Protein AF-A0A369TG97-F1 (afdb_monomer_lite)

Organism: NCBI:txid2661937

Secondary structure (DSSP, 8-state):
-GGGT-TT--HHHHHHHHHHHHHHTT--HHHHHHHHT--HHHHHHHHHHHHHHHHHHHHHHHHHHHHHT-

Foldseek 3Di:
DVVVPDPPDDPVNVLLVQLLVCLLVVHDLVVNCVVSVHDSVVSVVSNVVSVVVVVVVVVVVVVVVVVVVD

Structure (mmCIF, N/CA/C/O backbone):
data_AF-A0A369TG97-F1
#
_entry.id   AF-A0A369TG97-F1
#
loop_
_atom_site.group_PDB
_atom_site.id
_atom_site.type_symbol
_atom_site.label_atom_id
_atom_site.label_alt_id
_atom_site.label_comp_id
_atom_site.label_asym_id
_atom_site.label_entity_id
_atom_site.label_seq_id
_atom_site.pdbx_PDB_ins_code
_atom_site.Cartn_x
_atom_site.Cartn_y
_atom_site.Cartn_z
_atom_site.occupancy
_atom_site.B_iso_or_equiv
_atom_site.auth_seq_id
_atom_site.auth_comp_id
_atom_site.auth_asym_id
_atom_site.auth_atom_id
_atom_site.pdbx_PDB_model_num
ATOM 1 N N . MET A 1 1 ? 15.544 5.886 -17.782 1.00 72.31 1 MET A N 1
ATOM 2 C CA . MET A 1 1 ? 15.211 7.119 -17.038 1.00 72.31 1 MET A CA 1
ATOM 3 C C . MET A 1 1 ? 16.245 8.204 -17.307 1.00 72.31 1 MET A C 1
ATOM 5 O O . MET A 1 1 ? 15.876 9.221 -17.868 1.00 72.31 1 MET A O 1
ATOM 9 N N . ARG A 1 2 ? 17.545 7.974 -17.061 1.00 69.06 2 ARG A N 1
ATOM 10 C CA . ARG A 1 2 ? 18.606 8.964 -17.353 1.00 69.06 2 ARG A CA 1
ATOM 11 C C . ARG A 1 2 ? 18.680 9.413 -18.827 1.00 69.06 2 ARG A C 1
ATOM 13 O O . ARG A 1 2 ? 18.823 10.596 -19.080 1.00 69.06 2 ARG A O 1
ATOM 20 N N . GLN A 1 3 ? 18.491 8.493 -19.779 1.00 72.69 3 GLN A N 1
ATOM 21 C CA . GLN A 1 3 ? 18.455 8.792 -21.225 1.00 72.69 3 GLN A CA 1
ATOM 22 C C . GLN A 1 3 ? 17.214 9.569 -21.699 1.00 72.69 3 GLN A C 1
ATOM 24 O O . GLN A 1 3 ? 17.224 10.085 -22.805 1.00 72.69 3 GLN A O 1
ATOM 29 N N . ILE A 1 4 ? 16.162 9.664 -20.882 1.00 81.06 4 ILE A N 1
ATOM 30 C CA . ILE A 1 4 ? 14.925 10.398 -21.204 1.00 81.06 4 ILE A CA 1
ATOM 31 C C . ILE A 1 4 ? 14.742 11.622 -20.290 1.00 81.06 4 ILE A C 1
ATOM 33 O O . ILE A 1 4 ? 13.625 12.078 -20.091 1.00 81.06 4 ILE A O 1
ATOM 37 N N . GLY A 1 5 ? 15.825 12.119 -19.678 1.00 79.75 5 GLY A N 1
ATOM 38 C CA . GLY A 1 5 ? 15.799 13.349 -18.878 1.00 79.75 5 GLY A CA 1
ATOM 39 C C . GLY A 1 5 ? 15.325 13.206 -17.427 1.00 79.75 5 GLY A C 1
ATOM 40 O O . GLY A 1 5 ? 15.144 14.215 -16.759 1.00 79.75 5 GLY A O 1
ATOM 41 N N . PHE A 1 6 ? 15.183 11.983 -16.899 1.00 78.81 6 PHE A N 1
ATOM 42 C CA . PHE A 1 6 ? 14.785 11.733 -15.501 1.00 78.81 6 PHE A CA 1
ATOM 43 C C . PHE A 1 6 ? 15.919 11.086 -14.679 1.00 78.81 6 PHE A C 1
ATOM 45 O O . PHE A 1 6 ? 15.843 9.900 -14.330 1.00 78.81 6 PHE A O 1
ATOM 52 N N . PRO A 1 7 ? 17.021 11.803 -14.390 1.00 78.50 7 PRO A N 1
ATOM 53 C CA . PRO A 1 7 ? 18.061 11.310 -13.494 1.00 78.50 7 PRO A CA 1
ATOM 54 C C . PRO A 1 7 ? 17.509 11.194 -12.062 1.00 78.50 7 PRO A C 1
ATOM 56 O O . PRO A 1 7 ? 16.837 12.093 -11.576 1.00 78.50 7 PRO A O 1
ATOM 59 N N . GLY A 1 8 ? 17.756 10.063 -11.397 1.00 82.94 8 GLY A N 1
ATOM 60 C CA . GLY A 1 8 ? 17.276 9.784 -10.031 1.00 82.94 8 GLY A CA 1
ATOM 61 C C . GLY A 1 8 ? 16.045 8.876 -9.953 1.00 82.94 8 GLY A C 1
ATOM 62 O O . GLY A 1 8 ? 15.826 8.227 -8.934 1.00 82.94 8 GLY A O 1
ATOM 63 N N . TYR A 1 9 ? 15.294 8.722 -11.045 1.00 82.38 9 TYR A N 1
ATOM 64 C CA . TYR A 1 9 ? 14.174 7.784 -11.094 1.00 82.38 9 TYR A CA 1
ATOM 65 C C . TYR A 1 9 ? 14.627 6.418 -11.608 1.00 82.38 9 TYR A C 1
ATOM 67 O O . TYR A 1 9 ? 15.339 6.305 -12.609 1.00 82.38 9 TYR A O 1
ATOM 75 N N . SER A 1 10 ? 14.184 5.353 -10.942 1.00 88.19 10 SER A N 1
ATOM 76 C CA . SER A 1 10 ? 14.374 3.976 -11.396 1.00 88.19 10 SER A CA 1
ATOM 77 C C . SER A 1 10 ? 13.025 3.337 -11.718 1.00 88.19 10 SER A C 1
ATOM 79 O O . SER A 1 10 ? 12.004 3.674 -11.120 1.00 88.19 10 SER A O 1
ATOM 81 N N . ARG A 1 11 ? 13.013 2.378 -12.656 1.00 84.44 11 ARG A N 1
ATOM 82 C CA . ARG A 1 11 ? 11.805 1.588 -12.976 1.00 84.44 11 ARG A CA 1
ATOM 83 C C . ARG A 1 11 ? 11.224 0.928 -11.722 1.00 84.44 11 ARG A C 1
ATOM 85 O O . ARG A 1 11 ? 10.014 0.878 -11.550 1.00 84.44 11 ARG A O 1
ATOM 92 N N . HIS A 1 12 ? 12.102 0.467 -10.833 1.00 86.12 12 HIS A N 1
ATOM 93 C CA . HIS A 1 12 ? 11.714 -0.133 -9.564 1.00 86.12 12 HIS A CA 1
ATOM 94 C C . HIS A 1 12 ? 11.073 0.889 -8.613 1.00 86.12 12 HIS A C 1
ATOM 96 O O . HIS A 1 12 ? 10.001 0.631 -8.075 1.00 86.12 12 HIS A O 1
ATOM 102 N N . GLY A 1 13 ? 11.675 2.074 -8.469 1.00 88.62 13 GLY A N 1
ATOM 103 C CA . GLY A 1 13 ? 11.149 3.144 -7.620 1.00 88.62 13 GLY A CA 1
ATOM 104 C C . GLY A 1 13 ? 9.787 3.656 -8.088 1.00 88.62 13 GLY A C 1
ATOM 105 O O . GLY A 1 13 ? 8.884 3.820 -7.275 1.00 88.62 13 GLY A O 1
ATOM 106 N N . LEU A 1 14 ? 9.595 3.832 -9.400 1.00 90.50 14 LEU A N 1
ATOM 107 C CA . LEU A 1 14 ? 8.293 4.232 -9.945 1.00 90.50 14 LEU A CA 1
ATOM 108 C C . LEU A 1 14 ? 7.212 3.176 -9.713 1.00 90.50 14 LEU A C 1
ATOM 110 O O . LEU A 1 14 ? 6.097 3.528 -9.344 1.00 90.50 14 LEU A O 1
ATOM 114 N N . ARG A 1 15 ? 7.544 1.890 -9.871 1.00 91.50 15 ARG A N 1
ATOM 115 C CA . ARG A 1 15 ? 6.605 0.797 -9.595 1.00 91.50 15 ARG A CA 1
ATOM 116 C C . ARG A 1 15 ? 6.199 0.759 -8.121 1.00 91.50 15 ARG A C 1
ATOM 118 O O . ARG A 1 15 ? 5.013 0.643 -7.837 1.00 91.50 15 ARG A O 1
ATOM 125 N N . LYS A 1 16 ? 7.151 0.922 -7.195 1.00 91.62 16 LYS A N 1
ATOM 126 C CA . LYS A 1 16 ? 6.850 1.056 -5.760 1.00 91.62 16 LYS A CA 1
ATOM 127 C C . LYS A 1 16 ? 5.931 2.256 -5.493 1.00 91.62 16 LYS A C 1
ATOM 129 O O . LYS A 1 16 ? 4.934 2.114 -4.797 1.00 91.62 16 LYS A O 1
ATOM 134 N N . ASN A 1 17 ? 6.225 3.413 -6.085 1.00 92.56 17 ASN A N 1
ATOM 135 C CA . ASN A 1 17 ? 5.394 4.609 -5.924 1.00 92.56 17 ASN A CA 1
ATOM 136 C C . ASN A 1 17 ? 3.971 4.416 -6.467 1.00 92.56 17 ASN A C 1
ATOM 138 O O . ASN A 1 17 ? 3.024 4.894 -5.852 1.00 92.56 17 ASN A O 1
ATOM 142 N N . ALA A 1 18 ? 3.807 3.707 -7.586 1.00 94.19 18 ALA A N 1
ATOM 143 C CA . ALA A 1 18 ? 2.489 3.387 -8.127 1.00 94.19 18 ALA A CA 1
ATOM 144 C C . ALA A 1 18 ? 1.678 2.498 -7.170 1.00 94.19 18 ALA A C 1
ATOM 146 O O . ALA A 1 18 ? 0.506 2.778 -6.940 1.00 94.19 18 ALA A O 1
ATOM 147 N N . VAL A 1 19 ? 2.307 1.480 -6.566 1.00 95.50 19 VAL A N 1
ATO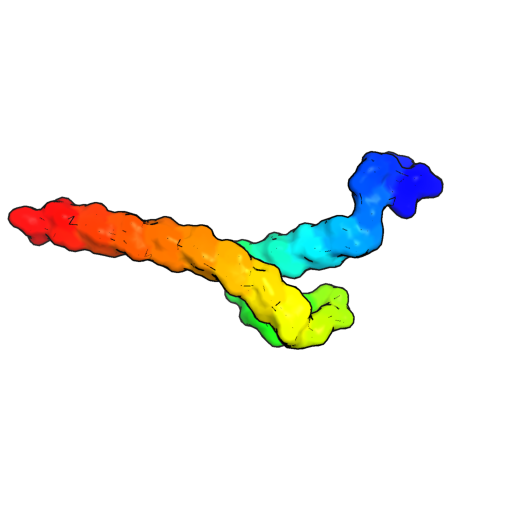M 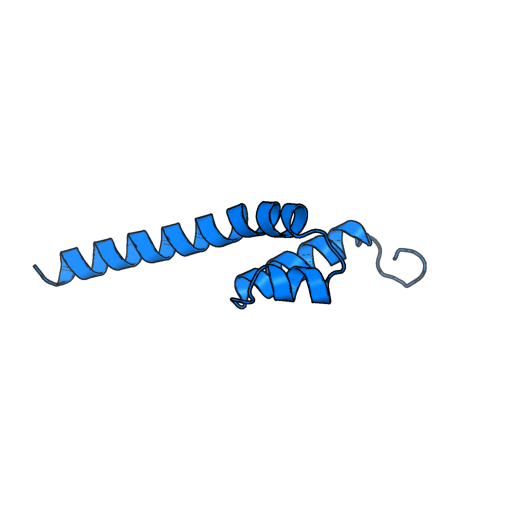148 C CA . VAL A 1 19 ? 1.663 0.644 -5.536 1.00 95.50 19 VAL A CA 1
ATOM 149 C C . VAL A 1 19 ? 1.192 1.492 -4.363 1.00 95.50 19 VAL A C 1
ATOM 151 O O . VAL A 1 19 ? 0.014 1.445 -4.023 1.00 95.50 19 VAL A O 1
ATOM 154 N N . ASN A 1 20 ? 2.091 2.291 -3.783 1.00 93.50 20 ASN A N 1
ATOM 155 C CA . ASN A 1 20 ? 1.780 3.097 -2.604 1.00 93.50 20 ASN A CA 1
ATOM 156 C C . ASN A 1 20 ? 0.621 4.060 -2.871 1.00 93.50 20 ASN A C 1
ATOM 158 O O . ASN A 1 20 ? -0.336 4.072 -2.109 1.00 93.50 20 ASN A O 1
ATOM 162 N N . ARG A 1 21 ? 0.649 4.783 -3.998 1.00 94.38 21 ARG A N 1
ATOM 163 C CA . ARG A 1 21 ? -0.414 5.737 -4.350 1.00 94.38 21 ARG A CA 1
ATOM 164 C C . ARG A 1 21 ? -1.781 5.080 -4.517 1.00 94.38 21 ARG A C 1
ATOM 166 O O . ARG A 1 21 ? -2.783 5.663 -4.122 1.00 94.38 21 ARG A O 1
ATOM 173 N N . LEU A 1 22 ? -1.839 3.889 -5.114 1.00 94.75 22 LEU A N 1
ATOM 174 C CA . LEU A 1 22 ? -3.106 3.172 -5.287 1.00 94.75 22 LEU A CA 1
ATOM 175 C C . LEU A 1 22 ? -3.633 2.625 -3.955 1.00 94.75 22 LEU A C 1
ATOM 177 O O . LEU A 1 22 ? -4.835 2.670 -3.708 1.00 94.75 22 LEU A O 1
ATOM 181 N N . LEU A 1 23 ? -2.746 2.143 -3.082 1.00 94.12 23 LEU A N 1
ATOM 182 C CA . LEU A 1 23 ? -3.120 1.693 -1.739 1.00 94.12 23 LEU A CA 1
ATOM 183 C C . LEU A 1 23 ? -3.606 2.857 -0.865 1.00 94.12 23 LEU A C 1
ATOM 185 O O . LEU A 1 23 ? -4.616 2.723 -0.183 1.00 94.12 23 LEU A O 1
ATOM 189 N N . GLU A 1 24 ? -2.930 4.006 -0.923 1.00 89.94 24 GLU A N 1
ATOM 190 C CA . GLU A 1 24 ? -3.338 5.244 -0.243 1.00 89.94 24 GLU A CA 1
ATOM 191 C C . GLU A 1 24 ? -4.688 5.763 -0.760 1.00 89.94 24 GLU A C 1
ATOM 193 O O . GLU A 1 24 ? -5.483 6.289 0.014 1.00 89.94 24 GLU A O 1
ATOM 198 N N . ALA A 1 25 ? -4.987 5.558 -2.046 1.00 92.06 25 ALA A N 1
ATOM 199 C CA . ALA A 1 25 ? -6.294 5.849 -2.635 1.00 92.06 25 ALA A CA 1
ATOM 200 C C . ALA A 1 25 ? -7.392 4.834 -2.246 1.00 92.06 25 ALA A C 1
ATOM 202 O O . ALA A 1 25 ? -8.538 4.984 -2.668 1.00 92.06 25 ALA A O 1
ATOM 203 N N . GLY A 1 26 ? -7.065 3.798 -1.464 1.00 89.19 26 GLY A N 1
ATOM 204 C CA . GLY A 1 26 ? -8.016 2.790 -0.991 1.00 89.19 26 GLY A CA 1
ATOM 205 C C . GLY A 1 26 ? -8.309 1.667 -1.988 1.00 89.19 26 GLY A C 1
ATOM 206 O O . GLY A 1 26 ? -9.284 0.936 -1.810 1.00 89.19 26 GLY A O 1
ATOM 207 N N . CYS A 1 27 ? -7.498 1.499 -3.038 1.00 94.38 27 CYS A N 1
ATOM 208 C CA . CYS A 1 27 ? -7.666 0.382 -3.967 1.00 94.38 27 CYS A CA 1
ATOM 209 C C . CYS A 1 27 ? -7.353 -0.963 -3.293 1.00 94.38 27 CYS A C 1
ATOM 211 O O . CYS A 1 27 ? -6.405 -1.090 -2.513 1.00 94.38 27 CYS A O 1
ATOM 213 N N . ALA A 1 28 ? -8.102 -2.004 -3.661 1.00 94.00 28 ALA A N 1
ATOM 214 C CA . ALA A 1 28 ? -7.858 -3.356 -3.169 1.00 94.00 28 ALA A CA 1
ATOM 215 C C . ALA A 1 28 ? -6.527 -3.910 -3.704 1.00 94.00 28 ALA A C 1
ATOM 217 O O . ALA A 1 28 ? -6.157 -3.663 -4.855 1.00 94.00 28 ALA A O 1
ATOM 218 N N . THR A 1 29 ? -5.836 -4.738 -2.916 1.00 95.12 29 THR A N 1
ATOM 219 C CA . THR A 1 29 ? -4.536 -5.329 -3.291 1.00 95.12 29 THR A CA 1
ATOM 220 C C . THR A 1 29 ? -4.581 -6.061 -4.636 1.00 95.12 29 THR A C 1
ATOM 222 O O . THR A 1 29 ? -3.650 -5.934 -5.428 1.00 95.12 29 THR A O 1
ATOM 225 N N . ALA A 1 30 ? -5.687 -6.741 -4.952 1.00 96.12 30 ALA A N 1
ATOM 226 C CA . ALA A 1 30 ? -5.902 -7.388 -6.247 1.00 96.12 30 ALA A CA 1
ATOM 227 C C . ALA A 1 30 ? -5.970 -6.394 -7.422 1.00 96.12 30 ALA A C 1
ATOM 229 O O . ALA A 1 30 ? -5.388 -6.646 -8.477 1.00 96.12 30 ALA A O 1
ATOM 230 N N . GLN A 1 31 ? -6.621 -5.240 -7.239 1.00 97.00 31 GLN A N 1
ATOM 231 C CA . GLN A 1 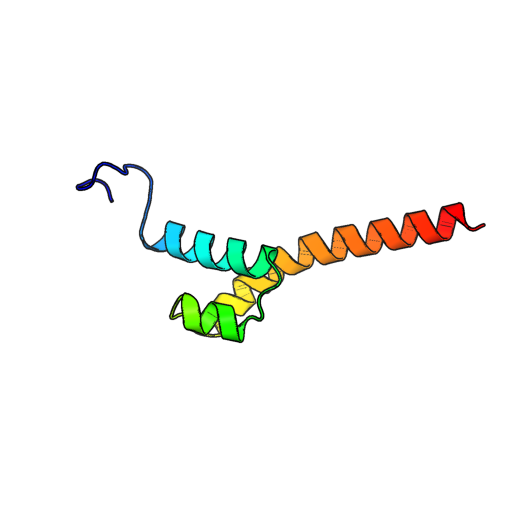31 ? -6.666 -4.181 -8.254 1.00 97.00 31 GLN A CA 1
ATOM 232 C C . GLN A 1 31 ? -5.271 -3.586 -8.467 1.00 97.00 31 GLN A C 1
ATOM 234 O O . GLN A 1 31 ? -4.828 -3.415 -9.601 1.00 97.00 31 GLN A O 1
ATOM 239 N N . VAL A 1 32 ? -4.541 -3.335 -7.379 1.00 96.56 32 VAL A N 1
ATOM 240 C CA . VAL A 1 32 ? -3.169 -2.813 -7.440 1.00 96.56 32 VAL A CA 1
ATOM 241 C C . VAL A 1 32 ? -2.218 -3.807 -8.112 1.00 96.56 32 VAL A C 1
ATOM 243 O O . VAL A 1 32 ? -1.378 -3.409 -8.923 1.00 96.56 32 VAL A O 1
ATOM 246 N N . ALA A 1 33 ? -2.358 -5.103 -7.830 1.00 96.62 33 ALA A N 1
ATOM 247 C CA . ALA A 1 33 ? -1.594 -6.162 -8.483 1.00 96.62 33 ALA A CA 1
ATOM 248 C C . ALA A 1 33 ? -1.861 -6.200 -9.995 1.00 96.62 33 ALA A C 1
ATOM 250 O O . ALA A 1 33 ? -0.908 -6.214 -10.774 1.00 96.62 33 ALA A O 1
ATOM 251 N N . ALA A 1 34 ? -3.131 -6.113 -10.408 1.00 96.88 34 ALA A N 1
ATOM 252 C CA . ALA A 1 34 ? -3.518 -6.074 -11.818 1.00 96.88 34 ALA A CA 1
ATOM 253 C C . ALA A 1 34 ? -2.959 -4.841 -12.551 1.00 96.88 34 ALA A C 1
ATOM 255 O O . ALA A 1 34 ? -2.428 -4.972 -13.651 1.00 96.88 34 ALA A O 1
ATOM 256 N N . VAL A 1 35 ? -3.015 -3.656 -11.931 1.00 95.31 35 VAL A N 1
ATOM 257 C CA . VAL A 1 35 ? -2.499 -2.408 -12.527 1.00 95.31 35 VAL A CA 1
ATOM 258 C C . VAL A 1 35 ? -0.972 -2.403 -12.607 1.00 95.31 35 VAL A C 1
ATOM 260 O O . VAL A 1 35 ? -0.396 -1.948 -13.593 1.00 95.31 35 VAL A O 1
ATOM 263 N N . THR A 1 36 ? -0.293 -2.887 -11.566 1.00 93.69 36 THR A N 1
ATOM 264 C CA . THR A 1 36 ? 1.174 -2.809 -11.475 1.00 93.69 36 THR A CA 1
ATOM 265 C C . THR A 1 36 ? 1.897 -4.038 -12.030 1.00 93.69 36 THR A C 1
ATOM 267 O O . THR A 1 36 ? 3.128 -4.023 -12.116 1.00 93.69 36 THR A O 1
ATOM 270 N N . GLY A 1 37 ? 1.159 -5.094 -12.390 1.00 95.12 37 GLY A N 1
ATOM 271 C CA . GLY A 1 37 ? 1.698 -6.365 -12.879 1.00 95.12 37 GLY A CA 1
ATOM 272 C C . GLY A 1 37 ? 2.527 -7.124 -11.838 1.00 95.12 37 GLY A C 1
ATOM 273 O O . GLY A 1 37 ? 3.444 -7.860 -12.195 1.00 95.12 37 GLY A O 1
ATOM 274 N N . GLN A 1 38 ? 2.273 -6.895 -10.548 1.00 94.62 38 GLN A N 1
ATOM 275 C CA . GLN A 1 38 ? 3.011 -7.525 -9.451 1.00 94.62 38 GLN A CA 1
ATOM 276 C C . GLN A 1 38 ? 2.238 -8.681 -8.839 1.00 94.62 38 GLN A C 1
ATOM 278 O O . GLN A 1 38 ? 1.014 -8.740 -8.908 1.00 94.62 38 GLN A O 1
ATOM 283 N N . THR A 1 39 ? 2.965 -9.583 -8.185 1.00 96.31 39 THR A N 1
ATOM 284 C CA . THR A 1 39 ? 2.350 -10.635 -7.379 1.00 96.31 39 THR A CA 1
ATOM 285 C C . THR A 1 39 ? 1.609 -10.030 -6.188 1.00 96.31 39 THR A C 1
ATOM 287 O O . THR A 1 39 ? 2.014 -8.994 -5.649 1.00 96.31 39 THR A O 1
ATOM 290 N N . LEU A 1 40 ? 0.550 -10.710 -5.742 1.00 96.19 40 LEU A N 1
ATOM 291 C CA . LEU A 1 40 ? -0.217 -10.305 -4.560 1.00 96.19 40 LEU A CA 1
ATOM 292 C C . LEU A 1 40 ? 0.681 -10.154 -3.330 1.00 96.19 40 LEU A C 1
ATOM 294 O O . LEU A 1 40 ? 0.644 -9.111 -2.692 1.00 96.19 40 LEU A O 1
ATOM 298 N N . GLN A 1 41 ? 1.576 -11.114 -3.088 1.00 96.06 41 GLN A N 1
ATOM 299 C CA . GLN A 1 41 ? 2.520 -11.078 -1.968 1.00 96.06 41 GLN A CA 1
ATOM 300 C C . GLN A 1 41 ? 3.386 -9.804 -1.952 1.00 96.06 41 GLN A C 1
ATOM 302 O O . GLN A 1 41 ? 3.659 -9.242 -0.892 1.00 96.06 41 GLN A O 1
ATOM 307 N N . MET A 1 42 ? 3.812 -9.315 -3.124 1.00 94.38 42 MET A N 1
ATOM 308 C CA . MET A 1 42 ? 4.603 -8.085 -3.208 1.00 94.38 42 MET A CA 1
ATOM 309 C C . MET A 1 42 ? 3.759 -6.847 -2.889 1.00 94.38 42 MET A C 1
ATOM 311 O O . MET A 1 42 ? 4.228 -5.926 -2.223 1.00 94.38 42 MET A O 1
ATOM 315 N N . VAL A 1 43 ? 2.514 -6.813 -3.365 1.00 95.75 43 VAL A N 1
ATOM 316 C CA . VAL A 1 43 ? 1.584 -5.716 -3.072 1.00 95.75 43 VAL A CA 1
ATOM 317 C C . VAL A 1 43 ? 1.199 -5.718 -1.594 1.00 95.75 43 VAL A C 1
ATOM 319 O O . VAL A 1 43 ? 1.191 -4.659 -0.976 1.00 95.75 43 VAL A O 1
ATOM 322 N N . GLU A 1 44 ? 0.950 -6.887 -1.009 1.00 94.81 44 GLU A N 1
ATOM 323 C CA . GLU A 1 44 ? 0.644 -7.064 0.414 1.00 94.81 44 GLU A CA 1
ATOM 324 C C . GLU A 1 44 ? 1.781 -6.581 1.314 1.00 94.81 44 GLU A C 1
ATOM 326 O O . GLU A 1 44 ? 1.523 -5.910 2.313 1.00 94.81 44 GLU A O 1
ATOM 331 N N . HIS A 1 45 ? 3.037 -6.832 0.931 1.00 93.12 45 HIS A N 1
ATOM 332 C CA . HIS A 1 45 ? 4.197 -6.307 1.650 1.00 93.12 45 HIS A CA 1
ATOM 333 C C . HIS A 1 45 ? 4.158 -4.773 1.775 1.00 93.12 45 HIS A C 1
ATOM 335 O O . HIS A 1 45 ? 4.406 -4.229 2.852 1.00 93.12 45 HIS A O 1
ATOM 341 N N . TYR A 1 46 ? 3.800 -4.066 0.698 1.00 90.56 46 TYR A N 1
ATOM 342 C CA . TYR A 1 46 ? 3.6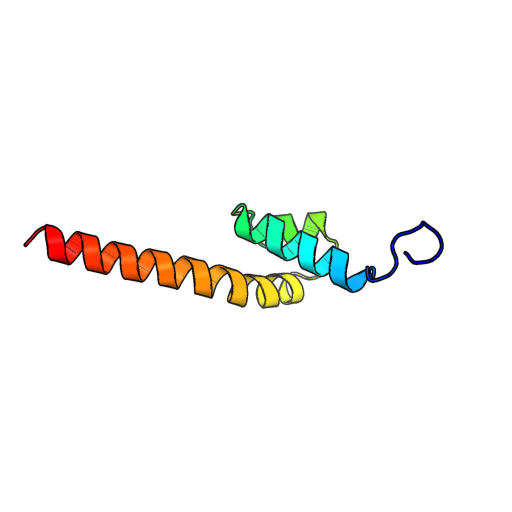41 -2.609 0.732 1.00 90.56 46 TYR A CA 1
ATOM 343 C C . TYR A 1 46 ? 2.341 -2.174 1.421 1.00 90.56 46 TYR A C 1
ATOM 345 O O . TYR A 1 46 ? 2.333 -1.186 2.156 1.00 90.56 46 TYR A O 1
ATOM 353 N N . ALA A 1 47 ? 1.257 -2.932 1.247 1.00 90.44 47 ALA A N 1
ATOM 354 C CA . ALA A 1 47 ? -0.022 -2.674 1.899 1.00 90.44 47 ALA A CA 1
ATOM 355 C C . ALA A 1 47 ? 0.081 -2.749 3.421 1.00 90.44 47 ALA A C 1
ATOM 357 O O . ALA A 1 47 ? -0.567 -1.956 4.095 1.00 90.44 47 ALA A O 1
ATOM 358 N N . ALA A 1 48 ? 0.914 -3.633 3.972 1.00 90.44 48 ALA A N 1
ATOM 359 C CA . ALA A 1 48 ? 1.157 -3.695 5.410 1.00 90.44 48 ALA A CA 1
ATOM 360 C C . ALA A 1 48 ? 1.690 -2.359 5.960 1.00 90.44 48 ALA A C 1
ATOM 362 O O . ALA A 1 48 ? 1.215 -1.888 6.990 1.00 90.44 48 ALA A O 1
ATOM 363 N N . GLN A 1 49 ? 2.612 -1.712 5.239 1.00 86.69 49 GLN A N 1
ATOM 364 C CA . GLN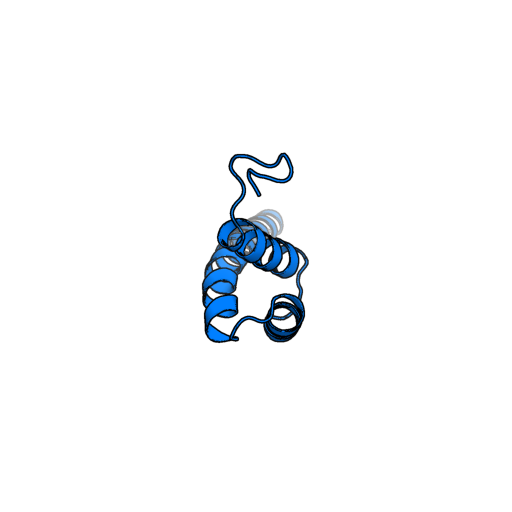 A 1 49 ? 3.188 -0.422 5.639 1.00 86.69 49 GLN A CA 1
ATOM 365 C C . GLN A 1 49 ? 2.168 0.718 5.530 1.00 86.69 49 GLN A C 1
ATOM 367 O O . GLN A 1 49 ? 2.009 1.497 6.467 1.00 86.69 49 GLN A O 1
ATOM 372 N N . VAL A 1 50 ? 1.445 0.800 4.407 1.00 86.31 50 VAL A N 1
ATOM 373 C CA . VAL A 1 50 ? 0.434 1.851 4.182 1.00 86.31 50 VAL A CA 1
ATOM 374 C C . VAL A 1 50 ? -0.733 1.711 5.165 1.00 86.31 50 VAL A C 1
ATOM 376 O O . VAL A 1 50 ? -1.167 2.692 5.769 1.00 86.31 50 VAL A O 1
ATOM 379 N N . ASN A 1 51 ? -1.219 0.485 5.379 1.00 84.06 51 ASN A N 1
ATOM 380 C CA . ASN A 1 51 ? -2.308 0.231 6.316 1.00 84.06 51 ASN A CA 1
ATOM 381 C C . ASN A 1 51 ? -1.907 0.525 7.758 1.00 84.06 51 ASN A C 1
ATOM 383 O O . ASN A 1 51 ? -2.751 1.002 8.502 1.00 84.06 51 ASN A O 1
ATOM 387 N N . GLN A 1 52 ? -0.657 0.283 8.161 1.00 87.44 52 GLN A N 1
ATOM 388 C CA . GLN A 1 52 ? -0.210 0.593 9.520 1.00 87.44 52 GLN A CA 1
ATOM 389 C C . GLN A 1 52 ? -0.399 2.079 9.855 1.00 87.44 52 GLN A C 1
ATOM 391 O O . GLN A 1 52 ? -0.947 2.389 10.910 1.00 87.44 52 GLN A O 1
ATOM 396 N N . ALA A 1 53 ? 0.007 2.980 8.955 1.00 86.19 53 ALA A N 1
ATOM 397 C CA . ALA A 1 53 ? -0.162 4.420 9.149 1.00 86.19 53 ALA A CA 1
ATOM 398 C C . ALA A 1 53 ? -1.648 4.802 9.243 1.00 86.19 53 ALA A C 1
ATOM 400 O O . ALA A 1 53 ? -2.069 5.421 10.216 1.00 86.19 53 ALA A O 1
ATOM 401 N N . ARG A 1 54 ? -2.467 4.333 8.291 1.00 84.25 54 ARG A N 1
ATOM 402 C CA . ARG A 1 54 ? -3.915 4.596 8.286 1.00 84.25 54 ARG A CA 1
ATOM 403 C C . ARG A 1 54 ? -4.612 4.067 9.545 1.00 84.25 54 ARG A C 1
ATOM 405 O O . ARG A 1 54 ? -5.436 4.759 10.132 1.00 84.25 54 ARG A O 1
ATOM 412 N N . LEU A 1 55 ? -4.291 2.840 9.958 1.00 84.69 55 LEU A N 1
ATOM 413 C CA . LEU A 1 55 ? -4.868 2.209 11.146 1.00 84.69 55 LEU A CA 1
ATOM 414 C C . LEU A 1 55 ? -4.462 2.941 12.428 1.00 84.69 55 LEU A C 1
ATOM 416 O O . LEU A 1 55 ? -5.281 3.046 13.338 1.00 84.69 55 LEU A O 1
ATOM 420 N N . ALA A 1 56 ? -3.231 3.456 12.501 1.00 89.88 56 ALA A N 1
ATOM 421 C CA . ALA A 1 56 ? -2.790 4.276 13.624 1.00 89.88 56 ALA A CA 1
ATOM 422 C C . ALA A 1 56 ? -3.602 5.577 13.711 1.00 89.88 56 ALA A C 1
ATOM 424 O O . ALA A 1 56 ? -4.157 5.869 14.770 1.00 89.88 56 ALA A O 1
ATOM 425 N N . ASP A 1 57 ? -3.755 6.302 12.600 1.00 90.44 57 ASP A N 1
ATOM 426 C CA . ASP A 1 57 ? -4.541 7.542 12.558 1.00 90.44 57 ASP A CA 1
ATOM 427 C C . ASP A 1 57 ? -6.009 7.304 12.946 1.00 90.44 57 ASP A C 1
ATOM 429 O O . ASP A 1 57 ? -6.588 8.058 13.732 1.00 90.44 57 ASP A O 1
ATOM 433 N N . GLU A 1 58 ? -6.614 6.226 12.438 1.00 89.81 58 GLU A N 1
ATOM 434 C CA . GLU A 1 58 ? -7.979 5.827 12.796 1.00 89.81 58 GLU A CA 1
ATOM 435 C C . GLU A 1 58 ? -8.112 5.458 14.277 1.00 89.81 58 GLU A C 1
ATOM 437 O O . GLU A 1 58 ? -9.101 5.825 14.914 1.00 89.81 58 GLU A O 1
ATOM 442 N N . ALA A 1 59 ? -7.134 4.743 14.840 1.00 92.00 59 ALA A N 1
ATOM 443 C CA . ALA A 1 59 ? -7.139 4.367 16.250 1.00 92.00 59 ALA A CA 1
ATOM 444 C C . ALA A 1 59 ? -7.039 5.596 17.166 1.00 92.00 59 ALA A C 1
ATOM 446 O O . ALA A 1 59 ? -7.807 5.704 18.124 1.00 92.00 59 ALA A O 1
ATOM 447 N N . ILE A 1 60 ? -6.152 6.544 16.848 1.00 95.62 60 ILE A N 1
ATOM 448 C CA . ILE A 1 60 ? -6.009 7.797 17.603 1.00 95.62 60 ILE A CA 1
ATOM 449 C C . ILE A 1 60 ? -7.273 8.652 17.491 1.00 95.62 60 ILE A C 1
ATOM 451 O O . ILE A 1 60 ? -7.744 9.181 18.497 1.00 95.62 60 ILE A O 1
ATOM 455 N N . ARG A 1 61 ? -7.877 8.747 16.301 1.00 94.62 61 ARG A N 1
ATOM 456 C CA . ARG A 1 61 ? -9.132 9.488 16.123 1.00 94.62 61 ARG A CA 1
ATOM 457 C C . ARG A 1 61 ? -10.254 8.923 16.997 1.00 94.62 61 ARG A C 1
ATOM 459 O O . ARG A 1 61 ? -10.899 9.683 17.712 1.00 94.62 61 ARG A O 1
ATOM 466 N N . LYS A 1 62 ? -10.426 7.597 17.003 1.00 92.62 62 LYS A N 1
ATOM 467 C CA . LYS A 1 62 ? -11.414 6.918 17.860 1.00 92.62 62 LYS A CA 1
ATOM 468 C C . LYS A 1 62 ? -11.161 7.149 19.349 1.00 92.62 62 LYS A C 1
ATOM 470 O O . LYS A 1 62 ? -12.114 7.223 20.118 1.00 92.62 62 LYS A O 1
ATOM 475 N N . LEU A 1 63 ? -9.897 7.239 19.769 1.00 93.94 63 LEU A N 1
ATOM 476 C CA . LEU A 1 63 ? -9.547 7.551 21.155 1.00 93.94 63 LEU A CA 1
ATOM 477 C C . LEU A 1 63 ? -10.039 8.954 21.541 1.00 93.94 63 LEU A C 1
ATOM 479 O O . LEU A 1 63 ? -10.754 9.087 22.528 1.00 93.94 63 LEU A O 1
ATOM 483 N N . ILE A 1 64 ? -9.735 9.964 20.721 1.00 94.88 64 ILE A N 1
ATOM 484 C CA . ILE A 1 64 ? -10.134 11.363 20.958 1.00 94.88 64 ILE A CA 1
ATOM 485 C C . ILE A 1 64 ? -11.663 11.518 20.954 1.00 94.88 64 ILE A C 1
ATOM 487 O O . ILE A 1 64 ? -12.220 12.173 21.832 1.00 94.88 64 ILE A O 1
ATOM 491 N N . GLU A 1 65 ? -12.355 10.900 19.991 1.00 91.12 65 GLU A N 1
ATOM 492 C CA . GLU A 1 65 ? -13.824 10.926 19.905 1.00 91.12 65 GLU A CA 1
ATOM 493 C C . GLU A 1 65 ? -14.482 10.325 21.159 1.00 91.12 65 GLU A C 1
ATOM 495 O O . GLU A 1 65 ? -15.451 10.876 21.682 1.00 91.12 65 GLU A O 1
ATOM 500 N N . ASN A 1 66 ? -13.929 9.226 21.680 1.00 85.00 66 ASN A N 1
ATOM 501 C CA . ASN A 1 66 ? -14.425 8.592 22.900 1.00 85.00 66 ASN A CA 1
ATOM 502 C C . ASN A 1 66 ? -14.131 9.409 24.170 1.00 85.00 66 ASN A C 1
ATOM 504 O O . ASN A 1 66 ? -14.889 9.312 25.135 1.00 85.00 66 ASN A O 1
ATOM 508 N N . GLU A 1 67 ? -13.045 10.185 24.196 1.00 81.19 67 GLU A N 1
ATOM 509 C CA . GLU A 1 67 ? -12.696 11.057 25.325 1.00 81.19 67 GLU A CA 1
ATOM 510 C C . GLU A 1 67 ? -13.532 12.342 25.355 1.00 81.19 67 GLU A C 1
ATOM 512 O O . GLU A 1 67 ? -13.931 12.768 26.433 1.00 81.19 67 GLU A O 1
ATOM 517 N N . GLY A 1 68 ? -13.855 12.929 24.197 1.00 69.19 68 GLY A N 1
ATOM 518 C CA . GLY A 1 68 ? -14.688 14.137 24.108 1.00 69.19 68 GLY A CA 1
ATOM 519 C C . GLY A 1 68 ? -16.194 13.909 24.309 1.00 69.19 68 GLY A C 1
ATOM 520 O O . GLY A 1 68 ? -16.940 14.874 24.454 1.00 69.19 68 GLY A O 1
ATOM 521 N N . SER A 1 69 ? -16.649 12.650 24.305 1.00 58.59 69 SER A N 1
ATOM 522 C CA . SER A 1 69 ? -18.048 12.269 24.561 1.00 58.59 69 SER A CA 1
ATOM 523 C C . SER A 1 69 ? -18.313 11.842 26.016 1.00 58.59 69 SER A C 1
ATOM 525 O O . SER A 1 69 ? -19.425 11.391 26.312 1.00 58.59 69 SER A O 1
ATOM 527 N N . ARG A 1 70 ? -17.310 11.941 26.899 1.00 55.28 70 ARG A N 1
ATOM 528 C CA . ARG A 1 70 ? -17.438 11.790 28.358 1.00 55.28 70 ARG A CA 1
ATOM 529 C C . ARG A 1 70 ? -17.521 13.153 29.030 1.00 55.28 70 ARG A C 1
ATOM 531 O O . ARG A 1 70 ? -18.232 13.221 30.054 1.00 55.28 70 ARG A O 1
#

Sequence (70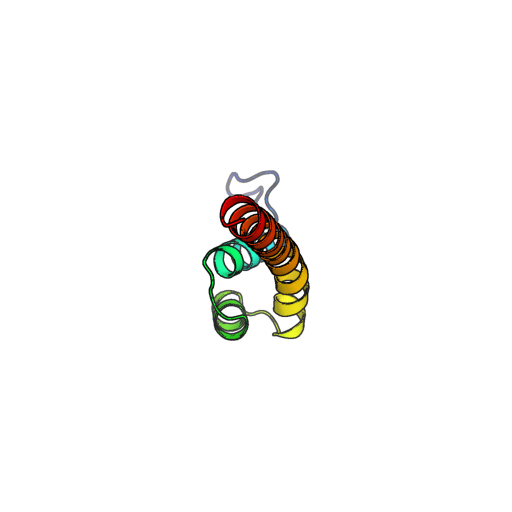 aa):
MRQIGFPGYSRHGLRKNAVNRLLEAGCATAQVAAVTGQTLQMVEHYAAQVNQARLADEAIRKLIENEGSR

Radius of gyration: 16.78 Å; chains: 1; bounding box: 37×25×50 Å

pLDDT: mean 88.66, std 8.63, range [55.28, 97.0]